Protein AF-A0A528WT48-F1 (afdb_monomer)

Sequence (69 aa):
RRTISLLILDLIGATAAGLRSPLADAARKSALEAYGEGLISIWLTEDRSSVVGAAMANSAAASALDIDD

Structure (mmCIF, N/CA/C/O backbone):
data_AF-A0A528WT48-F1
#
_entry.id   AF-A0A528WT48-F1
#
loop_
_atom_site.group_PDB
_atom_site.id
_atom_site.type_symbol
_atom_site.label_atom_id
_atom_site.label_alt_id
_atom_site.label_comp_id
_atom_site.label_asym_id
_atom_site.label_entity_id
_atom_site.label_seq_id
_atom_site.pdbx_PDB_ins_code
_atom_site.Cartn_x
_atom_site.Cartn_y
_atom_site.Cartn_z
_atom_site.occupancy
_atom_site.B_iso_or_equiv
_atom_site.auth_seq_id
_atom_site.auth_comp_id
_atom_site.auth_asym_id
_atom_site.auth_atom_id
_atom_site.pdbx_PDB_model_num
ATOM 1 N N . ARG A 1 1 ? -22.898 -5.376 7.252 1.00 89.31 1 ARG A N 1
ATOM 2 C CA . ARG A 1 1 ? -22.419 -4.005 6.927 1.00 89.31 1 ARG A CA 1
ATOM 3 C C . ARG A 1 1 ? -21.424 -3.484 7.958 1.00 89.31 1 ARG A C 1
ATOM 5 O O . ARG A 1 1 ? -20.296 -3.274 7.559 1.00 89.31 1 ARG A O 1
ATOM 12 N N . ARG A 1 2 ? -21.779 -3.351 9.249 1.00 97.00 2 ARG A N 1
ATOM 13 C CA . ARG A 1 2 ? -20.848 -2.864 10.292 1.00 97.00 2 ARG A CA 1
ATOM 14 C C . ARG A 1 2 ? -19.522 -3.632 10.340 1.00 97.00 2 ARG A C 1
ATOM 16 O O . ARG A 1 2 ? -18.482 -2.998 10.308 1.00 97.00 2 ARG A O 1
ATOM 23 N N . THR A 1 3 ? -19.570 -4.965 10.353 1.00 96.94 3 THR A N 1
ATOM 24 C CA . THR A 1 3 ? -18.360 -5.805 10.367 1.00 96.94 3 THR A CA 1
ATOM 25 C C . THR A 1 3 ? -17.473 -5.530 9.160 1.00 96.94 3 THR A C 1
ATOM 27 O O . THR A 1 3 ? -16.331 -5.164 9.344 1.00 96.94 3 THR A O 1
ATOM 30 N N . ILE A 1 4 ? -18.021 -5.570 7.940 1.00 97.25 4 ILE A N 1
ATOM 31 C CA . ILE A 1 4 ? -17.270 -5.271 6.706 1.00 97.25 4 ILE A CA 1
ATOM 32 C C . ILE A 1 4 ? -16.597 -3.892 6.774 1.00 97.25 4 ILE A C 1
ATOM 34 O O . ILE A 1 4 ? -15.448 -3.755 6.382 1.00 97.25 4 ILE A O 1
ATOM 38 N N . SER A 1 5 ? -17.290 -2.871 7.285 1.00 97.88 5 SER A N 1
ATOM 39 C CA . SER A 1 5 ? -16.699 -1.538 7.452 1.00 97.88 5 SER A CA 1
ATOM 40 C C . SER A 1 5 ? -15.545 -1.513 8.456 1.00 97.88 5 SER A C 1
ATOM 42 O O . SER A 1 5 ? -14.619 -0.737 8.258 1.00 97.88 5 SER A O 1
ATOM 44 N N . LEU A 1 6 ? -15.599 -2.336 9.510 1.00 98.12 6 LEU A N 1
ATOM 45 C CA . LEU A 1 6 ? -14.493 -2.484 10.457 1.00 98.12 6 LEU A CA 1
ATOM 46 C C . LEU A 1 6 ? -13.304 -3.195 9.808 1.00 98.12 6 LEU A C 1
ATOM 48 O O . LEU A 1 6 ? -12.210 -2.668 9.921 1.00 98.12 6 LEU A O 1
ATOM 52 N N . LEU A 1 7 ? -13.528 -4.284 9.062 1.00 97.75 7 LEU A N 1
ATOM 53 C CA . LEU A 1 7 ? -12.444 -5.004 8.374 1.00 97.75 7 LEU A CA 1
ATOM 54 C C . LEU A 1 7 ? -11.750 -4.111 7.329 1.00 97.75 7 LEU A C 1
ATOM 56 O O . LEU A 1 7 ? -10.536 -4.072 7.218 1.00 97.75 7 LEU A O 1
ATOM 60 N N . ILE A 1 8 ? -12.518 -3.313 6.573 1.00 97.19 8 ILE A N 1
ATOM 61 C CA . ILE A 1 8 ? -11.930 -2.360 5.614 1.00 97.19 8 ILE A CA 1
ATOM 62 C C . ILE A 1 8 ? -11.109 -1.287 6.341 1.00 97.19 8 ILE A C 1
ATOM 64 O O . ILE A 1 8 ? -10.055 -0.888 5.852 1.00 97.19 8 ILE A O 1
ATOM 68 N N . LEU A 1 9 ? -11.598 -0.785 7.480 1.00 97.44 9 LEU A N 1
ATOM 69 C CA . LEU A 1 9 ? -10.861 0.200 8.269 1.00 97.44 9 LEU A CA 1
ATOM 70 C C . LEU A 1 9 ? -9.565 -0.397 8.831 1.00 97.44 9 LEU A C 1
ATOM 72 O O . LEU A 1 9 ? -8.536 0.272 8.773 1.00 97.44 9 LEU A O 1
ATOM 76 N N . ASP A 1 10 ? -9.630 -1.627 9.337 1.00 97.75 10 ASP A N 1
ATOM 77 C CA . ASP A 1 10 ? -8.484 -2.370 9.851 1.00 97.75 10 ASP A CA 1
ATOM 78 C C . ASP A 1 10 ? -7.427 -2.573 8.761 1.00 97.75 10 ASP A C 1
ATOM 80 O O . ASP A 1 10 ? -6.316 -2.065 8.891 1.00 97.75 10 ASP A O 1
ATOM 84 N N . LEU A 1 11 ? -7.825 -3.122 7.609 1.00 97.19 11 LEU A N 1
ATOM 85 C CA . LEU A 1 11 ? -6.955 -3.332 6.451 1.00 97.19 11 LEU A CA 1
ATOM 86 C C . LEU A 1 11 ? -6.223 -2.052 6.011 1.00 97.19 11 LEU A C 1
ATOM 88 O O . LEU A 1 11 ? -5.015 -2.065 5.754 1.00 97.19 11 LEU A O 1
ATOM 92 N N . ILE A 1 12 ? -6.934 -0.922 5.910 1.00 97.00 12 ILE A N 1
ATOM 93 C CA . ILE A 1 12 ? -6.319 0.364 5.537 1.00 97.00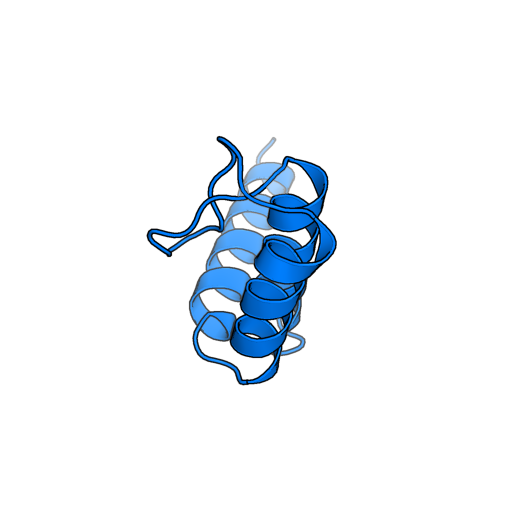 12 ILE A 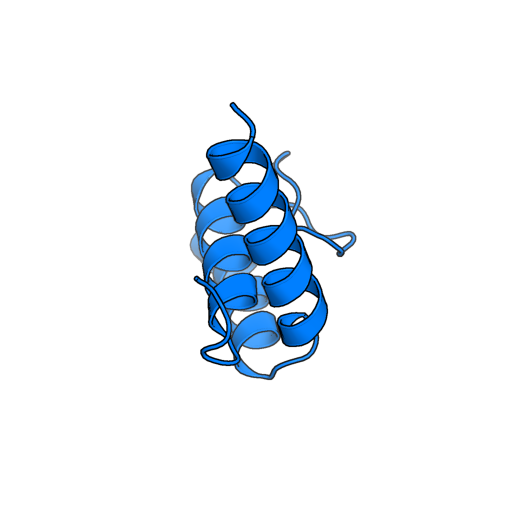CA 1
ATOM 94 C C . ILE A 1 12 ? -5.387 0.871 6.649 1.00 97.00 12 ILE A C 1
ATOM 96 O O . ILE A 1 12 ? -4.338 1.446 6.348 1.00 97.00 12 ILE A O 1
ATOM 100 N N . GLY A 1 13 ? -5.730 0.637 7.918 1.00 97.44 13 GLY A N 1
ATOM 101 C CA . GLY A 1 13 ? -4.884 0.942 9.072 1.00 97.44 13 GLY A CA 1
ATOM 102 C C . GLY A 1 13 ? -3.589 0.127 9.087 1.00 97.44 13 GLY A C 1
ATOM 103 O O . GLY A 1 13 ? -2.507 0.710 9.192 1.00 97.44 13 GLY A O 1
ATOM 104 N N . ALA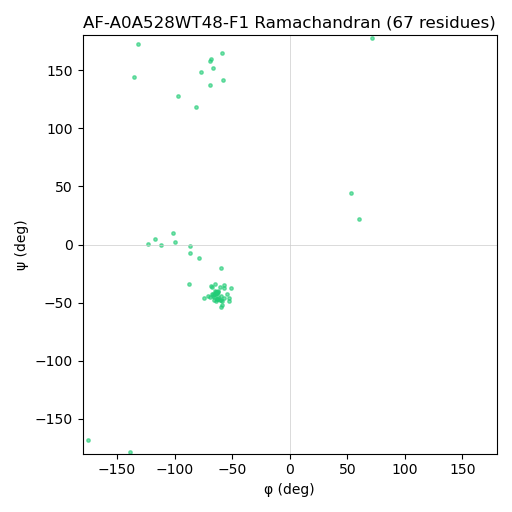 A 1 14 ? -3.683 -1.190 8.899 1.00 97.75 14 ALA A N 1
ATOM 105 C CA . ALA A 1 14 ? -2.551 -2.104 8.787 1.00 97.75 14 ALA A CA 1
ATOM 106 C C . ALA A 1 14 ? -1.644 -1.716 7.610 1.00 97.75 14 ALA A C 1
ATOM 108 O O . ALA A 1 14 ? -0.434 -1.554 7.782 1.00 97.75 14 ALA A O 1
ATOM 109 N N . THR A 1 15 ? -2.236 -1.398 6.450 1.00 97.56 15 THR A N 1
ATOM 110 C CA . THR A 1 15 ? -1.500 -0.877 5.283 1.00 97.56 15 THR A CA 1
ATOM 111 C C . THR A 1 15 ? -0.731 0.402 5.619 1.00 97.56 15 THR A C 1
ATOM 113 O O . THR A 1 15 ? 0.441 0.537 5.267 1.00 97.56 15 THR A O 1
ATOM 116 N N . ALA A 1 16 ? -1.362 1.359 6.308 1.00 97.06 16 ALA A N 1
ATOM 117 C CA . ALA A 1 16 ? -0.717 2.615 6.685 1.00 97.06 16 ALA A CA 1
ATOM 118 C C . ALA A 1 16 ? 0.449 2.405 7.661 1.00 97.06 16 ALA A C 1
ATOM 120 O O . ALA A 1 16 ? 1.490 3.055 7.526 1.00 97.06 16 ALA A O 1
ATOM 121 N N . ALA A 1 17 ? 0.293 1.491 8.620 1.00 97.12 17 ALA A N 1
ATOM 122 C CA . ALA A 1 17 ? 1.345 1.127 9.561 1.00 97.12 17 ALA A CA 1
ATOM 123 C C . ALA A 1 17 ? 2.517 0.414 8.860 1.00 97.12 17 ALA A C 1
ATOM 125 O O . ALA A 1 17 ? 3.678 0.748 9.107 1.00 97.12 17 ALA A O 1
ATOM 126 N N . GLY A 1 18 ? 2.220 -0.510 7.941 1.00 96.19 18 GLY A N 1
ATOM 127 C CA . GLY A 1 18 ? 3.195 -1.292 7.179 1.00 96.19 18 GLY A CA 1
ATOM 128 C C . GLY A 1 18 ? 3.849 -0.562 6.002 1.00 96.19 18 GLY A C 1
ATOM 129 O O . GLY A 1 18 ? 4.859 -1.039 5.483 1.00 96.19 18 GLY A O 1
ATOM 130 N N . LEU A 1 19 ? 3.346 0.613 5.604 1.00 96.31 19 LEU A N 1
ATOM 131 C CA . LEU A 1 19 ? 3.718 1.338 4.377 1.00 96.31 19 LEU A CA 1
ATOM 132 C C . LEU A 1 19 ? 5.228 1.545 4.168 1.00 96.31 19 LEU A C 1
ATOM 134 O O . LEU A 1 19 ? 5.714 1.515 3.035 1.00 96.31 19 LEU A O 1
ATOM 138 N N . ARG A 1 20 ? 5.968 1.805 5.253 1.00 95.50 20 ARG A N 1
ATOM 139 C CA . ARG A 1 20 ? 7.422 2.060 5.228 1.00 95.50 20 ARG A CA 1
ATOM 140 C C . ARG A 1 20 ? 8.260 0.854 5.651 1.00 95.50 20 ARG A C 1
ATOM 142 O O . ARG A 1 20 ? 9.460 0.997 5.878 1.00 95.50 20 ARG A O 1
ATOM 149 N N . SER A 1 21 ? 7.647 -0.317 5.793 1.00 97.12 21 SER A N 1
ATOM 150 C CA . SER A 1 21 ? 8.389 -1.546 6.056 1.00 97.12 21 SER A CA 1
ATOM 151 C C . SER A 1 21 ? 9.263 -1.922 4.846 1.00 97.12 21 SER A C 1
ATOM 153 O O . SER A 1 21 ? 8.906 -1.616 3.702 1.00 97.12 21 SER A O 1
ATOM 155 N N . PRO A 1 22 ? 10.389 -2.628 5.061 1.00 97.00 22 PRO A N 1
ATOM 156 C CA . PRO A 1 22 ? 11.198 -3.153 3.962 1.00 97.00 22 PRO A CA 1
ATOM 157 C C . PRO A 1 22 ? 10.405 -4.072 3.022 1.00 97.00 22 PRO A C 1
ATOM 159 O O . PRO A 1 22 ? 10.631 -4.052 1.814 1.00 97.00 22 PRO A O 1
ATOM 162 N N . LEU A 1 23 ? 9.455 -4.842 3.566 1.00 94.75 23 LEU A N 1
ATOM 163 C CA . LEU A 1 23 ? 8.598 -5.739 2.794 1.00 94.75 23 LEU A CA 1
ATOM 164 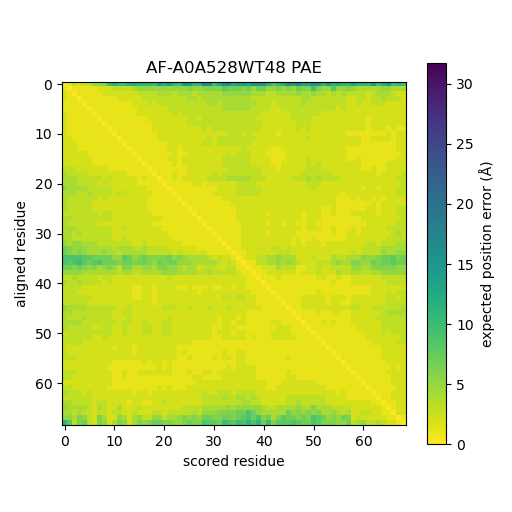C C . LEU A 1 23 ? 7.679 -4.954 1.851 1.00 94.75 23 LEU A C 1
ATOM 166 O O . LEU A 1 23 ? 7.634 -5.256 0.660 1.00 94.75 23 LEU A O 1
ATOM 170 N N . ALA A 1 24 ? 7.006 -3.914 2.3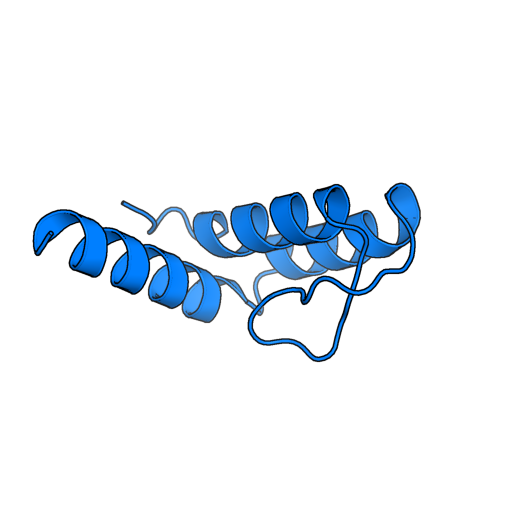53 1.00 96.88 24 ALA A N 1
ATOM 171 C CA . ALA A 1 24 ? 6.138 -3.070 1.535 1.00 96.88 24 ALA A CA 1
ATOM 172 C C . ALA A 1 24 ? 6.917 -2.337 0.428 1.00 96.88 24 ALA A C 1
ATOM 174 O O . ALA A 1 24 ? 6.444 -2.251 -0.706 1.00 96.88 24 ALA A O 1
ATOM 175 N N . ASP A 1 25 ? 8.127 -1.845 0.721 1.00 97.06 25 ASP A N 1
ATOM 176 C CA . ASP A 1 25 ? 8.976 -1.194 -0.285 1.00 97.06 25 ASP A CA 1
ATOM 177 C C . ASP A 1 25 ? 9.434 -2.173 -1.379 1.00 97.06 25 ASP A C 1
ATOM 179 O O . ASP A 1 25 ? 9.329 -1.872 -2.571 1.00 97.06 25 ASP A O 1
ATOM 183 N N . ALA A 1 26 ? 9.879 -3.372 -0.992 1.00 97.31 26 ALA A N 1
ATOM 184 C CA . ALA A 1 26 ? 10.281 -4.412 -1.936 1.00 97.31 26 ALA A CA 1
ATOM 185 C C . ALA A 1 26 ? 9.106 -4.887 -2.805 1.00 97.31 26 ALA A C 1
ATOM 187 O O . ALA A 1 26 ? 9.259 -5.046 -4.019 1.00 97.31 26 ALA A O 1
ATOM 188 N N . ALA A 1 27 ? 7.924 -5.067 -2.210 1.00 96.62 27 ALA A N 1
ATOM 189 C CA . ALA A 1 27 ? 6.718 -5.465 -2.926 1.00 96.62 27 ALA A CA 1
ATOM 190 C C . ALA A 1 27 ? 6.276 -4.402 -3.940 1.00 96.62 27 ALA A C 1
ATOM 192 O O . ALA A 1 27 ? 5.924 -4.748 -5.065 1.00 96.62 27 ALA A O 1
ATOM 193 N N . ARG A 1 28 ? 6.349 -3.113 -3.583 1.00 95.94 28 ARG A N 1
ATOM 194 C CA . ARG A 1 28 ? 6.023 -2.001 -4.488 1.00 95.94 28 ARG A CA 1
ATOM 195 C C . ARG A 1 28 ? 6.965 -1.938 -5.686 1.00 95.94 28 ARG A C 1
ATOM 197 O O . ARG A 1 28 ? 6.495 -1.862 -6.817 1.00 95.94 28 ARG A O 1
ATOM 204 N N . LYS A 1 29 ? 8.277 -2.044 -5.461 1.00 96.94 29 LYS A N 1
ATOM 205 C CA . LYS A 1 29 ? 9.271 -2.104 -6.548 1.00 96.94 29 LYS A CA 1
ATOM 206 C C . LYS A 1 29 ? 9.029 -3.306 -7.459 1.00 96.94 29 LYS A C 1
ATOM 208 O O . LYS A 1 29 ? 8.903 -3.144 -8.668 1.00 96.94 29 LYS A O 1
ATOM 213 N N . SER A 1 30 ? 8.838 -4.484 -6.862 1.00 96.81 30 SER A N 1
ATOM 214 C CA . SER A 1 30 ? 8.540 -5.718 -7.599 1.00 96.81 30 SER A CA 1
ATOM 215 C C . SER A 1 30 ? 7.241 -5.606 -8.400 1.00 96.81 30 SER A C 1
ATOM 217 O O . SER A 1 30 ? 7.155 -6.122 -9.510 1.00 96.81 30 SER A O 1
ATOM 219 N N . ALA A 1 31 ? 6.227 -4.919 -7.865 1.00 96.94 31 ALA A N 1
ATOM 220 C CA . ALA A 1 31 ? 4.968 -4.698 -8.561 1.00 96.94 31 ALA A CA 1
ATOM 221 C C . ALA A 1 31 ? 5.160 -3.883 -9.848 1.00 96.94 31 ALA A C 1
ATOM 223 O O . ALA A 1 31 ? 4.651 -4.270 -10.900 1.00 96.94 31 ALA A O 1
ATOM 224 N N . LEU A 1 32 ? 5.923 -2.790 -9.768 1.00 96.50 32 LEU A N 1
ATOM 225 C CA . LEU A 1 32 ? 6.214 -1.924 -10.911 1.00 96.50 32 LEU A CA 1
ATOM 226 C C . LEU A 1 32 ? 7.086 -2.632 -11.956 1.00 96.50 32 LEU A C 1
ATOM 228 O O . LEU A 1 32 ? 6.804 -2.543 -13.148 1.00 96.50 32 LEU A O 1
ATOM 232 N N . GLU A 1 33 ? 8.103 -3.375 -11.518 1.00 97.12 33 GLU A N 1
ATOM 233 C CA . GLU A 1 33 ? 9.027 -4.085 -12.409 1.00 97.12 33 GLU A CA 1
ATOM 234 C C . GLU A 1 33 ? 8.373 -5.284 -13.111 1.00 97.12 33 GLU A C 1
ATOM 236 O O . GLU A 1 33 ? 8.555 -5.471 -14.313 1.00 97.12 33 GLU A O 1
ATOM 241 N N . ALA A 1 34 ? 7.604 -6.101 -12.381 1.00 96.75 34 ALA A N 1
ATOM 242 C CA . ALA A 1 34 ? 7.066 -7.357 -12.906 1.00 96.75 34 ALA A CA 1
ATOM 243 C C . ALA A 1 34 ? 5.722 -7.198 -13.627 1.00 96.75 34 ALA A C 1
ATOM 245 O O . ALA A 1 34 ? 5.449 -7.923 -14.584 1.00 96.75 34 ALA A O 1
ATOM 246 N N . TYR A 1 35 ? 4.870 -6.273 -13.174 1.00 95.44 35 TYR A N 1
ATOM 247 C CA . TYR A 1 35 ? 3.510 -6.110 -13.703 1.00 95.44 35 TYR A CA 1
ATOM 248 C C . TYR A 1 35 ? 3.302 -4.805 -14.471 1.00 95.4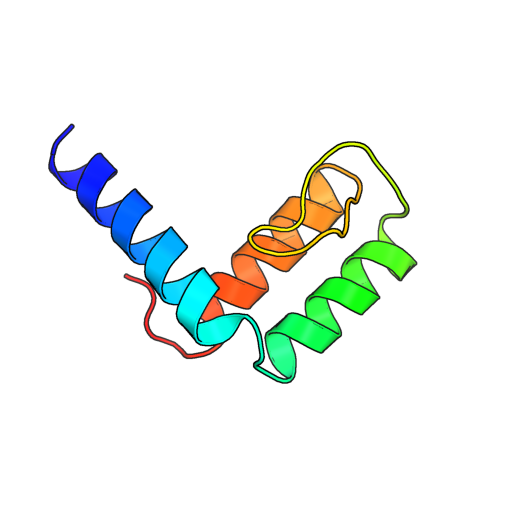4 35 TYR A C 1
ATOM 250 O O . TYR A 1 35 ? 2.198 -4.576 -14.976 1.00 95.44 35 TYR A O 1
ATOM 258 N N . GLY A 1 36 ? 4.345 -3.978 -14.568 1.00 88.81 36 GLY A N 1
ATOM 259 C CA . GLY A 1 36 ? 4.360 -2.745 -15.336 1.00 88.81 36 GLY A CA 1
ATOM 260 C C . GLY A 1 36 ? 3.523 -1.613 -14.741 1.00 88.81 36 GLY A C 1
ATOM 261 O O . GLY A 1 36 ? 2.842 -1.735 -13.713 1.00 88.81 36 GLY A O 1
ATOM 262 N N . GLU A 1 37 ? 3.585 -0.481 -15.435 1.00 91.25 37 GLU A N 1
ATOM 263 C CA . GLU A 1 37 ? 2.787 0.703 -15.138 1.00 91.25 37 GLU A CA 1
ATOM 264 C C . GLU A 1 37 ? 1.295 0.471 -15.418 1.00 91.25 37 GLU A C 1
ATOM 266 O O . GLU A 1 37 ? 0.887 -0.406 -16.184 1.00 91.25 37 GLU A O 1
ATOM 271 N N . GLY A 1 38 ? 0.450 1.294 -14.804 1.00 95.00 38 GLY A N 1
ATOM 272 C CA . GLY A 1 38 ? -0.981 1.265 -15.056 1.00 95.00 38 GLY A CA 1
ATOM 273 C C . GLY A 1 38 ? -1.728 2.372 -14.333 1.00 95.00 38 GLY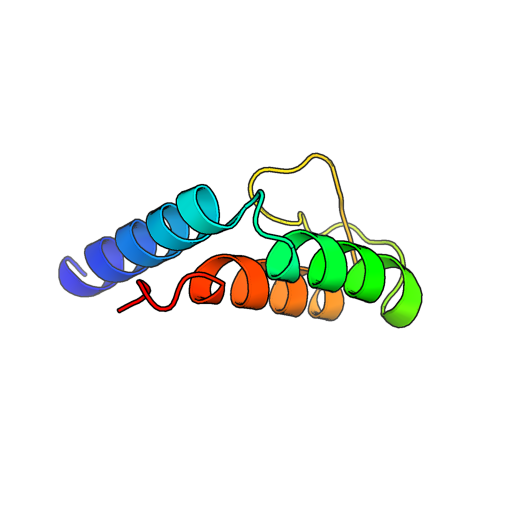 A C 1
ATOM 274 O O . GLY A 1 38 ? -1.152 3.327 -13.818 1.00 95.00 38 GLY A O 1
ATOM 275 N N . LEU A 1 39 ? -3.053 2.253 -14.315 1.00 96.62 39 LEU A N 1
ATOM 276 C CA . LEU A 1 39 ? -3.929 3.275 -13.751 1.00 96.62 39 LEU A CA 1
ATOM 277 C C . LEU A 1 39 ? -4.399 2.949 -12.332 1.00 96.62 39 LEU A C 1
ATOM 279 O O . LEU A 1 39 ? -5.175 3.729 -11.790 1.00 96.62 39 LEU A O 1
ATOM 283 N N . ILE A 1 40 ? -3.975 1.847 -11.715 1.00 98.31 40 ILE A N 1
ATOM 284 C CA . ILE A 1 40 ? -4.440 1.479 -10.374 1.00 98.31 40 ILE A CA 1
ATOM 285 C C . ILE A 1 40 ? -3.422 1.937 -9.338 1.00 98.31 40 ILE A C 1
ATOM 287 O O . ILE A 1 40 ? -2.236 1.650 -9.453 1.00 98.31 40 ILE A O 1
ATOM 291 N N . SER A 1 41 ? -3.893 2.671 -8.334 1.00 97.69 41 SER A N 1
ATOM 292 C CA . SER A 1 41 ? -3.047 3.206 -7.271 1.00 97.69 41 SER A CA 1
ATOM 293 C C . SER A 1 41 ? -2.502 2.111 -6.362 1.00 97.69 41 SER A C 1
ATOM 295 O O . SER A 1 41 ? -3.252 1.245 -5.900 1.00 97.69 41 SER A O 1
ATOM 297 N N . ILE A 1 42 ? -1.222 2.233 -6.027 1.00 97.56 42 ILE A N 1
ATOM 298 C CA . ILE A 1 42 ? -0.652 1.598 -4.843 1.00 97.56 42 ILE A CA 1
ATOM 299 C C . ILE A 1 42 ? -0.994 2.507 -3.657 1.00 97.56 42 ILE A C 1
ATOM 301 O O . ILE A 1 42 ? -0.683 3.701 -3.654 1.00 97.56 42 ILE A O 1
ATOM 305 N N . TRP A 1 43 ? -1.746 1.977 -2.696 1.00 97.44 43 TRP A N 1
ATOM 306 C CA . TRP A 1 43 ? -2.378 2.752 -1.634 1.00 97.44 43 TRP A CA 1
ATOM 307 C C . TRP A 1 43 ? -1.356 3.547 -0.827 1.00 97.44 43 TRP A C 1
ATOM 309 O O . TRP A 1 43 ? -0.272 3.061 -0.518 1.00 97.44 43 TRP A O 1
ATOM 319 N N . LEU A 1 44 ? -1.742 4.774 -0.459 1.00 97.00 44 LEU A N 1
ATOM 320 C CA . LEU A 1 44 ? -0.944 5.684 0.372 1.00 97.00 44 LEU A CA 1
ATOM 321 C C . LEU A 1 44 ? 0.422 6.061 -0.239 1.00 97.00 44 LEU A C 1
ATOM 323 O O . LEU A 1 44 ? 1.322 6.500 0.475 1.00 97.00 44 LEU A O 1
ATOM 327 N N . THR A 1 45 ? 0.561 5.924 -1.559 1.00 95.81 45 THR A N 1
ATOM 328 C CA . THR A 1 45 ? 1.727 6.359 -2.339 1.00 95.81 45 THR A CA 1
ATOM 329 C C . THR A 1 45 ? 1.285 7.146 -3.572 1.00 95.81 45 THR A C 1
ATOM 331 O O . THR A 1 45 ? 0.094 7.215 -3.884 1.00 95.81 45 THR A O 1
ATOM 334 N N . GLU A 1 46 ? 2.247 7.725 -4.287 1.00 95.69 46 GLU A N 1
ATOM 335 C CA . GLU A 1 46 ? 2.015 8.340 -5.600 1.00 95.69 46 GLU A CA 1
ATOM 336 C C . GLU A 1 46 ? 2.115 7.322 -6.753 1.00 95.69 46 GLU A C 1
ATOM 338 O O . GLU A 1 46 ? 1.757 7.635 -7.891 1.00 95.69 46 GLU A O 1
ATOM 343 N N . ASP A 1 47 ? 2.535 6.087 -6.460 1.00 96.12 47 ASP A N 1
ATOM 344 C CA . ASP A 1 47 ? 2.797 5.059 -7.460 1.00 96.12 47 ASP A CA 1
ATOM 345 C C . ASP A 1 47 ? 1.505 4.432 -8.001 1.00 96.12 47 ASP A C 1
ATOM 347 O O . ASP A 1 47 ? 0.482 4.280 -7.314 1.00 96.12 47 ASP A O 1
ATO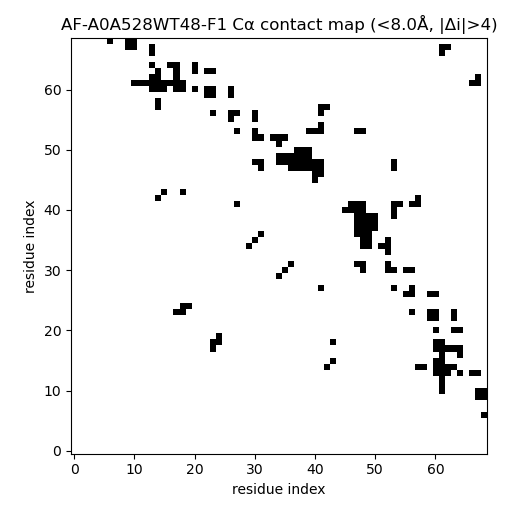M 351 N N . ARG A 1 48 ? 1.560 4.019 -9.269 1.00 97.94 48 ARG A N 1
ATOM 352 C CA . ARG A 1 48 ? 0.467 3.326 -9.955 1.00 97.94 48 ARG A CA 1
ATOM 353 C C . ARG A 1 48 ? 1.006 2.143 -10.745 1.00 97.94 48 ARG A C 1
ATOM 355 O O . ARG A 1 48 ? 2.074 2.220 -11.340 1.00 97.94 48 ARG A O 1
ATOM 362 N N . SER A 1 49 ? 0.239 1.063 -10.785 1.00 98.00 49 SER A N 1
ATOM 363 C CA . SER A 1 49 ? 0.582 -0.159 -11.513 1.00 98.00 49 SER A CA 1
ATOM 364 C C . SER A 1 49 ? -0.649 -0.719 -12.229 1.00 98.00 49 SER A C 1
ATOM 366 O O . SER A 1 49 ? -1.748 -0.143 -12.202 1.00 98.00 49 SER A O 1
ATOM 368 N N . SER A 1 50 ? -0.473 -1.847 -12.910 1.00 97.94 50 SER A N 1
ATOM 369 C CA . SER A 1 50 ? -1.586 -2.670 -13.364 1.00 97.94 50 SER A CA 1
ATOM 370 C C . SER A 1 50 ? -2.451 -3.125 -12.181 1.00 97.94 50 SER A C 1
ATOM 372 O O . SER A 1 50 ? -2.055 -3.066 -11.015 1.00 97.94 50 SER A O 1
ATOM 374 N N . VAL A 1 51 ? -3.657 -3.612 -12.476 1.00 97.69 51 VAL A N 1
ATOM 375 C CA . VAL A 1 51 ? -4.584 -4.099 -11.442 1.00 97.69 51 VAL A CA 1
ATOM 376 C C . VAL A 1 51 ? -3.975 -5.207 -10.577 1.00 97.69 51 VAL A C 1
ATOM 378 O O . VAL A 1 51 ? -4.192 -5.222 -9.369 1.00 97.69 51 VAL A O 1
ATOM 381 N N . VAL A 1 52 ? -3.176 -6.094 -11.177 1.00 97.94 52 VAL A N 1
ATOM 382 C CA . VAL A 1 52 ? -2.539 -7.215 -10.472 1.00 97.94 52 VAL A CA 1
ATOM 383 C C . VAL A 1 52 ? -1.376 -6.719 -9.616 1.00 97.94 52 VAL A C 1
ATOM 385 O O . VAL A 1 52 ? -1.303 -7.067 -8.439 1.00 97.94 52 VAL A O 1
ATOM 388 N N . GLY A 1 53 ? -0.512 -5.863 -10.171 1.00 98.00 53 GLY A N 1
ATOM 389 C CA . GLY A 1 53 ? 0.627 -5.306 -9.440 1.00 98.00 53 GLY A CA 1
ATOM 390 C C . GLY A 1 53 ? 0.189 -4.466 -8.241 1.00 98.00 53 GLY A C 1
ATOM 391 O O . GLY A 1 53 ? 0.693 -4.656 -7.135 1.00 98.00 53 GLY A O 1
ATOM 392 N N . ALA A 1 54 ? -0.809 -3.598 -8.426 1.00 98.19 54 ALA A N 1
ATOM 393 C CA . ALA A 1 54 ? -1.341 -2.779 -7.343 1.00 98.19 54 ALA A CA 1
ATOM 394 C C . ALA A 1 54 ? -2.015 -3.622 -6.251 1.00 98.19 54 ALA A C 1
ATOM 396 O O . ALA A 1 54 ? -1.783 -3.376 -5.071 1.00 98.19 54 ALA A O 1
ATOM 397 N N . ALA A 1 55 ? -2.799 -4.644 -6.618 1.00 97.75 55 ALA A N 1
ATOM 398 C CA . ALA A 1 55 ? -3.400 -5.551 -5.640 1.00 97.75 55 ALA A CA 1
ATOM 399 C C . ALA A 1 55 ? -2.330 -6.277 -4.811 1.00 97.75 55 ALA A C 1
ATOM 401 O O . ALA A 1 55 ? -2.398 -6.261 -3.585 1.00 97.75 55 ALA A O 1
ATOM 402 N N . MET A 1 56 ? -1.305 -6.835 -5.464 1.00 97.44 56 MET A N 1
ATOM 403 C CA . MET A 1 56 ? -0.195 -7.505 -4.784 1.00 97.44 56 MET A CA 1
ATOM 404 C C . MET A 1 56 ? 0.540 -6.561 -3.820 1.00 97.44 56 MET A C 1
ATOM 406 O O . MET A 1 56 ? 0.756 -6.922 -2.665 1.00 97.44 56 MET A O 1
ATOM 410 N N . ALA A 1 57 ? 0.907 -5.355 -4.269 1.00 97.69 57 ALA A N 1
ATOM 411 C CA . ALA A 1 57 ? 1.622 -4.383 -3.440 1.00 97.69 57 ALA A CA 1
ATOM 412 C C . ALA A 1 57 ? 0.792 -3.923 -2.230 1.00 97.69 57 ALA A C 1
ATOM 414 O O . ALA A 1 57 ? 1.320 -3.828 -1.124 1.00 97.69 57 ALA A O 1
ATOM 415 N N . ASN A 1 58 ? -0.507 -3.680 -2.424 1.00 97.81 58 ASN A N 1
ATOM 416 C CA . ASN A 1 58 ? -1.410 -3.254 -1.355 1.00 97.81 58 ASN A CA 1
ATOM 417 C C . ASN A 1 58 ? -1.597 -4.353 -0.303 1.00 97.81 58 ASN A C 1
ATOM 419 O O . ASN A 1 58 ? -1.493 -4.078 0.889 1.00 97.81 58 ASN A O 1
ATOM 423 N N . SER A 1 59 ? -1.802 -5.600 -0.734 1.00 96.69 59 SER A N 1
ATOM 424 C CA . SER A 1 59 ? -1.896 -6.746 0.176 1.00 96.69 59 SER A CA 1
ATOM 425 C C . SER A 1 59 ? -0.595 -6.978 0.943 1.00 96.69 59 SER A C 1
ATOM 427 O O . SER A 1 59 ? -0.629 -7.205 2.149 1.00 96.69 59 SER A O 1
ATOM 429 N N . ALA A 1 60 ? 0.555 -6.864 0.274 1.00 97.00 60 ALA A N 1
ATOM 430 C CA . ALA A 1 60 ? 1.851 -6.998 0.928 1.00 97.00 60 ALA A CA 1
ATOM 431 C C . ALA A 1 60 ? 2.075 -5.907 1.986 1.00 97.00 60 ALA A C 1
ATOM 433 O O . ALA A 1 60 ? 2.578 -6.199 3.063 1.00 97.00 60 ALA A O 1
ATOM 434 N N . ALA A 1 61 ? 1.682 -4.661 1.708 1.00 97.00 61 ALA A N 1
ATOM 435 C CA . ALA A 1 61 ? 1.788 -3.571 2.673 1.00 97.00 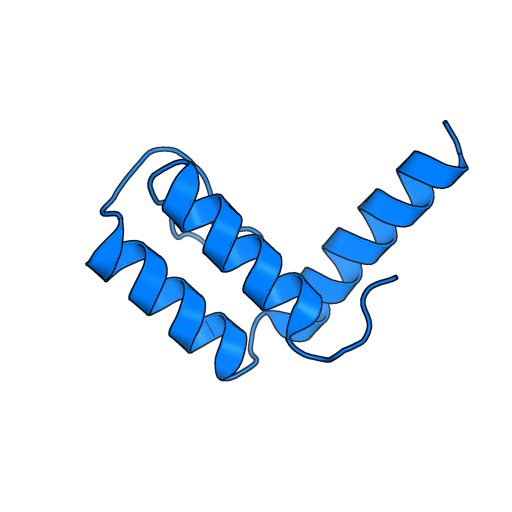61 ALA A CA 1
ATOM 436 C C . ALA A 1 61 ? 0.844 -3.740 3.876 1.00 97.00 61 ALA A C 1
ATOM 438 O O . ALA A 1 61 ? 1.244 -3.409 4.990 1.00 97.00 61 ALA A O 1
ATOM 439 N N . ALA A 1 62 ? -0.367 -4.265 3.664 1.00 97.31 62 ALA A N 1
ATOM 440 C CA . ALA A 1 62 ? -1.319 -4.556 4.736 1.00 97.31 62 ALA A CA 1
ATOM 441 C C . ALA A 1 62 ? -0.796 -5.618 5.713 1.00 97.31 62 ALA A C 1
ATOM 443 O O . ALA A 1 62 ? -0.809 -5.398 6.918 1.00 97.31 62 ALA A O 1
ATOM 444 N N . SER A 1 63 ? -0.254 -6.714 5.182 1.00 96.56 63 SER A N 1
ATOM 445 C CA . SER A 1 63 ? 0.231 -7.845 5.983 1.00 96.56 63 SER A CA 1
ATOM 446 C C . SER A 1 63 ? 1.685 -7.682 6.460 1.00 96.56 63 SER A C 1
ATOM 448 O O . SER A 1 63 ? 2.218 -8.507 7.191 1.00 96.56 63 SER A O 1
ATOM 450 N N . ALA A 1 64 ? 2.365 -6.587 6.100 1.00 96.31 64 ALA A N 1
ATOM 451 C CA . ALA A 1 64 ? 3.804 -6.423 6.330 1.00 96.31 64 ALA A CA 1
ATOM 452 C C . ALA A 1 64 ? 4.260 -6.488 7.799 1.00 96.31 64 ALA A C 1
ATOM 454 O O . ALA A 1 64 ? 5.455 -6.653 8.054 1.00 96.31 64 ALA A O 1
ATOM 455 N N . LEU A 1 65 ? 3.346 -6.270 8.745 1.00 94.81 65 LEU A N 1
ATOM 456 C CA . LEU A 1 65 ? 3.632 -6.248 10.179 1.00 94.81 65 LEU A CA 1
ATOM 457 C C . LEU A 1 65 ? 2.911 -7.360 10.955 1.00 94.81 65 LEU A C 1
ATOM 459 O O . LEU A 1 65 ? 3.026 -7.365 12.178 1.00 94.81 65 LEU A O 1
ATOM 463 N N . ASP A 1 66 ? 2.193 -8.264 10.278 1.00 94.00 66 ASP A N 1
ATOM 464 C CA . ASP A 1 66 ? 1.344 -9.296 10.900 1.00 94.00 66 ASP A CA 1
ATOM 465 C C . ASP A 1 66 ? 0.335 -8.712 11.915 1.00 94.00 66 ASP A C 1
ATOM 467 O O . ASP A 1 66 ? 0.184 -9.203 13.037 1.00 94.00 66 ASP A O 1
ATOM 471 N N . ILE A 1 67 ? -0.315 -7.605 11.543 1.00 91.81 67 ILE A N 1
ATOM 472 C CA . ILE A 1 67 ? -1.311 -6.902 12.375 1.00 91.81 67 ILE A CA 1
ATOM 473 C C . ILE A 1 67 ? -2.674 -6.754 11.693 1.00 91.81 67 ILE A C 1
ATOM 475 O O . ILE A 1 67 ? -3.548 -6.114 12.273 1.00 91.81 67 ILE A O 1
ATOM 479 N N . ASP A 1 68 ? -2.818 -7.261 10.468 1.00 91.69 68 ASP A N 1
ATOM 480 C CA . ASP A 1 68 ? -4.104 -7.388 9.792 1.00 91.69 68 ASP A CA 1
ATOM 481 C C . ASP A 1 68 ? -4.985 -8.459 10.465 1.00 91.69 68 ASP A C 1
ATOM 483 O O . ASP A 1 68 ? -4.495 -9.309 11.217 1.00 91.69 68 ASP A O 1
ATOM 487 N N . ASP A 1 69 ? -6.296 -8.346 10.251 1.00 85.44 69 ASP A N 1
ATOM 488 C CA . ASP A 1 69 ? -7.361 -9.097 10.928 1.00 85.44 69 ASP A CA 1
ATOM 489 C C . ASP A 1 69 ? -7.635 -10.533 10.437 1.00 85.44 69 ASP A C 1
ATOM 491 O O . ASP A 1 69 ? -7.289 -10.910 9.294 1.00 85.44 69 ASP A O 1
#

Solvent-accessible surface area (backbone atoms only — not comparable to full-atom values): 3570 Å² total; per-residue (Å²): 108,72,65,61,55,50,53,54,51,45,42,54,48,23,21,63,72,13,51,82,36,73,59,14,50,51,37,43,52,49,16,42,72,75,48,29,71,46,90,32,63,29,76,100,56,93,52,45,10,21,71,67,19,15,51,53,21,38,52,42,10,18,49,54,69,77,68,48,133

Mean predicted aligned error: 2.39 Å

Radius of gyration: 11.89 Å; Cα contacts (8 Å, |Δi|>4): 108; chains: 1; bounding box: 34×18×28 Å

Foldseek 3Di:
DVVVVVLVVLLLVLLVVLCPPPQLVVLLVCLCVVQHADDDDQPPDPGGGPPVSSVRSSNRSSPVPVRHD

Secondary structure (DSSP, 8-state):
-HHHHHHHHHHHHHHHHHTTSHHHHHHHHHHHHHH---SEEPTTSS-EE-HHHHHHHHHHHHHTTS---

pLDDT: mean 96.34, std 2.31, range [85.44, 98.31]